Protein AF-A0A0L0UYM7-F1 (afdb_monomer_lite)

Secondary structure (DSSP, 8-state):
--------TT-------BTTB----TTTGGGGGG--S-HHHHHHHHHHHHHHHHHHHHHHHHHHHHHHHHHTTS--------PPPP-----S----------TT-----TTS----HHHHHHS-HHHH--SSTTTTTS-HHHHHHHHHHHHHHHHHHHHHHHHHHHHS------

Structure (mmCIF, N/CA/C/O backbone):
data_AF-A0A0L0UYM7-F1
#
_entry.id   AF-A0A0L0UYM7-F1
#
loop_
_atom_site.group_PDB
_atom_site.id
_atom_site.type_symbol
_atom_site.label_atom_id
_atom_site.label_alt_id
_atom_site.label_comp_id
_atom_site.label_asym_id
_atom_site.label_entity_id
_atom_site.label_seq_id
_atom_site.pdbx_PDB_ins_code
_atom_site.Cartn_x
_atom_site.Cartn_y
_atom_site.Cartn_z
_atom_site.occupancy
_atom_site.B_iso_or_equiv
_atom_site.auth_seq_id
_atom_site.auth_comp_id
_atom_site.auth_asym_id
_atom_site.auth_atom_id
_atom_site.pdbx_PDB_model_num
ATOM 1 N N . MET A 1 1 ? -27.942 -0.198 -32.989 1.00 41.38 1 MET A N 1
ATOM 2 C CA . MET A 1 1 ? -26.770 -0.995 -32.571 1.00 41.38 1 MET A CA 1
ATOM 3 C C . MET A 1 1 ? -26.853 -1.187 -31.067 1.00 41.38 1 MET A C 1
ATOM 5 O O . MET A 1 1 ? -26.576 -0.254 -30.330 1.00 41.38 1 MET A O 1
ATOM 9 N N . ALA A 1 2 ? -27.368 -2.336 -30.634 1.00 34.84 2 ALA A N 1
ATOM 10 C CA . ALA A 1 2 ? -27.564 -2.668 -29.228 1.00 34.84 2 ALA A CA 1
ATOM 11 C C . ALA A 1 2 ? -26.334 -3.431 -28.718 1.00 34.84 2 ALA A C 1
ATOM 13 O O . ALA A 1 2 ? -25.965 -4.454 -29.290 1.00 34.84 2 ALA A O 1
ATOM 14 N N . THR A 1 3 ? -25.689 -2.918 -27.671 1.00 41.03 3 THR A N 1
ATOM 15 C CA . THR A 1 3 ? -24.599 -3.591 -26.958 1.00 41.03 3 THR A CA 1
ATOM 16 C C . THR A 1 3 ? -25.187 -4.634 -26.013 1.00 41.03 3 THR A C 1
ATOM 18 O O . THR A 1 3 ? -25.867 -4.295 -25.045 1.00 41.03 3 THR A O 1
ATOM 21 N N . SER A 1 4 ? -24.953 -5.903 -26.328 1.00 46.78 4 SER A N 1
ATOM 22 C CA . SE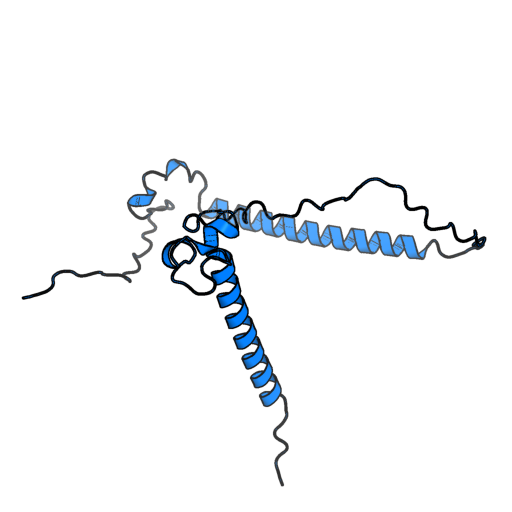R A 1 4 ? -25.351 -7.064 -25.542 1.00 46.78 4 SER A CA 1
ATOM 23 C C . SER A 1 4 ? -24.473 -7.273 -24.307 1.00 46.78 4 SER A C 1
ATOM 25 O O . SER A 1 4 ? -23.268 -7.042 -24.354 1.00 46.78 4 SER A O 1
ATOM 27 N N . CYS A 1 5 ? -25.125 -7.822 -23.279 1.00 34.22 5 CYS A N 1
ATOM 28 C CA . CYS A 1 5 ? -24.635 -8.510 -22.078 1.00 34.22 5 CYS A CA 1
ATOM 29 C C . CYS A 1 5 ? -23.774 -7.671 -21.107 1.00 34.22 5 CYS A C 1
ATOM 31 O O . CYS A 1 5 ? -22.665 -7.265 -21.414 1.00 34.22 5 CYS A O 1
ATOM 33 N N . GLY A 1 6 ? -24.218 -7.353 -19.888 1.00 44.12 6 GLY A N 1
ATOM 34 C CA . GLY A 1 6 ? -24.977 -8.198 -18.963 1.00 44.12 6 GLY A CA 1
ATOM 35 C C . GLY A 1 6 ? -24.001 -8.901 -18.021 1.00 44.12 6 GLY A C 1
ATOM 36 O O . GLY A 1 6 ? -23.816 -10.106 -18.117 1.00 44.12 6 GLY A O 1
ATOM 37 N N . SER A 1 7 ? -23.334 -8.134 -17.152 1.00 37.75 7 SER A N 1
ATOM 38 C CA . SER A 1 7 ? -22.562 -8.676 -16.030 1.00 37.75 7 SER A CA 1
ATOM 39 C C . SER A 1 7 ? -23.379 -8.503 -14.751 1.00 37.75 7 SER A C 1
ATOM 41 O O . SER A 1 7 ? -23.482 -7.380 -14.259 1.00 37.75 7 SER A O 1
ATOM 43 N N . PRO A 1 8 ? -23.957 -9.583 -14.200 1.00 44.00 8 PRO A N 1
ATOM 44 C CA . PRO A 1 8 ? -24.529 -9.585 -12.865 1.00 44.00 8 PRO A CA 1
ATOM 45 C C . PRO A 1 8 ? -23.387 -9.755 -11.854 1.00 44.00 8 PRO A C 1
ATOM 47 O O . PRO A 1 8 ? -23.216 -10.802 -11.233 1.00 44.00 8 PRO A O 1
ATOM 50 N N . CYS A 1 9 ? -22.542 -8.735 -11.715 1.00 41.09 9 CYS A N 1
ATOM 51 C CA . CYS A 1 9 ? -21.675 -8.620 -10.550 1.00 41.09 9 CYS A CA 1
ATOM 52 C C . CYS A 1 9 ? -22.547 -8.109 -9.394 1.00 41.09 9 CYS A C 1
ATOM 54 O O . CYS A 1 9 ? -23.104 -7.025 -9.494 1.00 41.09 9 CYS A O 1
ATOM 56 N N . TYR A 1 10 ? -22.663 -8.903 -8.326 1.00 43.25 10 TYR A N 1
ATOM 57 C CA . TYR A 1 10 ? -23.577 -8.750 -7.178 1.00 43.25 10 TYR A CA 1
ATOM 58 C C . TYR A 1 10 ? -24.949 -9.431 -7.293 1.00 43.25 10 TYR A C 1
ATOM 60 O O . TYR A 1 10 ? -25.973 -8.867 -6.929 1.00 43.25 10 TYR A O 1
ATOM 68 N N . ALA A 1 11 ? -24.967 -10.709 -7.667 1.00 37.75 11 ALA A N 1
ATOM 69 C CA . ALA A 1 11 ? -25.885 -11.635 -7.009 1.00 37.75 11 ALA A CA 1
ATOM 70 C C . ALA A 1 11 ? -25.055 -12.445 -6.008 1.00 37.75 11 ALA A C 1
ATOM 72 O O . ALA A 1 11 ? -24.266 -13.304 -6.403 1.00 37.75 11 ALA A O 1
ATOM 73 N N . ALA A 1 12 ? -25.163 -12.111 -4.720 1.00 44.75 12 ALA A N 1
ATOM 74 C CA . ALA A 1 12 ? -24.664 -12.964 -3.654 1.00 44.75 12 ALA A CA 1
ATOM 75 C C . ALA A 1 12 ? -25.370 -14.314 -3.805 1.00 44.75 12 ALA A C 1
ATOM 77 O O . ALA A 1 12 ? -26.567 -14.415 -3.553 1.00 44.75 12 ALA A O 1
ATOM 78 N N . SER A 1 13 ? -24.653 -15.317 -4.313 1.00 49.66 13 SER A N 1
ATOM 79 C CA . SER A 1 13 ? -25.170 -16.676 -4.378 1.00 49.66 13 SER A CA 1
ATOM 80 C C . SER A 1 13 ? -25.434 -17.100 -2.944 1.00 49.66 13 SER A C 1
ATOM 82 O O . SER A 1 13 ? -24.497 -17.207 -2.151 1.00 49.66 13 SER A O 1
ATOM 84 N N . GLU A 1 14 ? -26.713 -17.245 -2.609 1.00 48.38 14 GLU A N 1
ATOM 85 C CA . GLU A 1 14 ? -27.154 -17.822 -1.353 1.00 48.38 14 GLU A CA 1
ATOM 86 C C . GLU A 1 14 ? -26.317 -19.069 -1.077 1.00 48.38 14 GLU A C 1
ATOM 88 O O . GLU A 1 14 ? -26.166 -19.951 -1.925 1.00 48.38 14 GLU A O 1
ATOM 93 N N . LEU A 1 15 ? -25.691 -19.087 0.096 1.00 46.94 15 LEU A N 1
ATOM 94 C CA . LEU A 1 15 ? -24.945 -20.226 0.596 1.00 46.94 15 LEU A CA 1
ATOM 95 C C . LEU A 1 15 ? -25.949 -21.362 0.810 1.00 46.94 15 LEU A C 1
ATOM 97 O O . LEU A 1 15 ? -26.536 -21.482 1.883 1.00 46.94 15 LEU A O 1
ATOM 101 N N . VAL A 1 16 ? -26.173 -22.177 -0.221 1.00 45.03 16 VAL A N 1
ATOM 102 C CA . VAL A 1 16 ? -26.972 -23.398 -0.113 1.00 45.03 16 VAL A CA 1
ATOM 103 C C . VAL A 1 16 ? -26.151 -24.409 0.683 1.00 45.03 16 VAL A C 1
ATOM 105 O O . VAL A 1 16 ? -25.363 -25.190 0.152 1.00 45.03 16 VAL A O 1
ATOM 108 N N . VAL A 1 17 ? -26.306 -24.342 2.002 1.00 52.03 17 VAL A N 1
ATOM 109 C CA . VAL A 1 17 ? -25.892 -25.387 2.932 1.00 52.03 17 VAL A CA 1
ATOM 110 C C . VAL A 1 17 ? -26.979 -26.457 2.902 1.00 52.03 17 VAL A C 1
ATOM 112 O O . VAL A 1 17 ? -28.057 -26.259 3.454 1.00 52.03 17 VAL A O 1
ATOM 115 N N . GLN A 1 18 ? -26.699 -27.593 2.267 1.00 46.88 18 GLN A N 1
ATOM 116 C CA . GLN A 1 18 ? -27.482 -28.816 2.448 1.00 46.88 18 GLN A CA 1
ATOM 117 C C . GLN A 1 18 ? -26.591 -29.882 3.105 1.00 46.88 18 GLN A C 1
ATOM 119 O O . GLN A 1 18 ? -25.471 -30.143 2.664 1.00 46.88 18 GLN A O 1
ATOM 124 N N . ASP A 1 19 ? -27.074 -30.437 4.219 1.00 50.78 19 ASP A N 1
ATOM 125 C CA . ASP A 1 19 ? -26.545 -31.621 4.914 1.00 50.78 19 ASP A CA 1
ATOM 126 C C . ASP A 1 19 ? -25.065 -31.589 5.334 1.00 50.78 19 ASP A C 1
ATOM 128 O O . ASP A 1 19 ? -24.342 -32.584 5.256 1.00 50.78 19 ASP A O 1
ATOM 132 N N . GLY A 1 20 ? -24.586 -30.439 5.819 1.00 55.16 20 GLY A N 1
ATOM 133 C CA . GLY A 1 20 ? -23.263 -30.340 6.452 1.00 55.16 20 GLY A CA 1
ATOM 134 C C . GLY A 1 20 ? -22.076 -30.537 5.501 1.00 55.16 20 GLY A C 1
ATOM 135 O O . GLY A 1 20 ? -20.944 -30.693 5.964 1.00 55.16 20 GLY A O 1
ATOM 136 N N . ARG A 1 21 ? -22.310 -30.503 4.184 1.00 54.81 21 ARG A N 1
ATOM 137 C CA . ARG A 1 21 ? -21.271 -30.474 3.150 1.00 54.81 21 ARG A CA 1
ATOM 138 C C . ARG A 1 21 ? -21.233 -29.092 2.506 1.00 54.81 21 ARG A C 1
ATOM 140 O O . ARG A 1 21 ? -22.266 -28.512 2.192 1.00 54.81 21 ARG A O 1
ATOM 147 N N . TYR A 1 22 ? -20.028 -28.560 2.309 1.00 52.75 22 TYR A N 1
ATOM 148 C CA . TYR A 1 22 ? -19.833 -27.322 1.560 1.00 52.75 22 TYR A CA 1
ATOM 149 C C . TYR A 1 22 ? -20.175 -27.580 0.090 1.00 52.75 22 TYR A C 1
ATOM 151 O O . TYR A 1 22 ? -19.372 -28.156 -0.646 1.00 52.75 22 TYR A O 1
ATOM 159 N N . VAL A 1 23 ? -21.368 -27.171 -0.342 1.00 57.03 23 VAL A N 1
ATOM 160 C CA . VAL A 1 23 ? -21.723 -27.137 -1.764 1.00 57.03 23 VAL A CA 1
ATOM 161 C C . VAL A 1 23 ? -21.159 -25.835 -2.322 1.00 57.03 23 VAL A C 1
ATOM 163 O O . VAL A 1 23 ? -21.834 -24.821 -2.468 1.00 57.03 23 VAL A O 1
ATOM 166 N N . GLY A 1 24 ? -19.840 -25.831 -2.499 1.00 61.28 24 GLY A N 1
ATOM 167 C CA . GLY A 1 24 ? -19.121 -24.706 -3.071 1.00 61.28 24 GLY A CA 1
ATOM 168 C C . GLY A 1 24 ? -19.574 -24.394 -4.489 1.00 61.28 24 GLY A C 1
ATOM 169 O O . GLY A 1 24 ? -20.160 -25.224 -5.181 1.00 61.28 24 GLY A O 1
ATOM 170 N N . SER A 1 25 ? -19.234 -23.195 -4.951 1.00 61.66 25 SER A N 1
ATOM 171 C CA . SER A 1 25 ? -19.377 -22.834 -6.360 1.00 61.66 25 SER A CA 1
ATOM 172 C C . SER A 1 25 ? -18.645 -23.846 -7.252 1.00 61.66 25 SER A C 1
ATOM 174 O O . SER A 1 25 ? -17.635 -24.428 -6.859 1.00 61.66 25 SER A O 1
ATOM 176 N N . GLN A 1 26 ? -19.163 -24.061 -8.463 1.00 69.81 26 GLN A N 1
ATOM 177 C CA . GLN A 1 26 ? -18.796 -25.160 -9.369 1.00 69.81 26 GLN A CA 1
ATOM 178 C C . GLN A 1 26 ? -17.284 -25.311 -9.635 1.00 69.81 26 GLN A C 1
ATOM 180 O O . GLN A 1 26 ? -16.809 -26.407 -9.927 1.00 69.81 26 GLN A O 1
ATOM 185 N N . TRP A 1 27 ? -16.503 -24.239 -9.474 1.00 77.00 27 TRP A N 1
ATOM 186 C CA . TRP A 1 27 ? -15.043 -24.262 -9.607 1.00 77.00 27 TRP A CA 1
ATOM 187 C C . TRP A 1 27 ? -14.310 -24.933 -8.429 1.00 77.00 27 TRP A C 1
ATOM 189 O O . TRP A 1 27 ? -13.204 -25.442 -8.615 1.00 77.00 27 TRP A O 1
ATOM 199 N N . LEU A 1 28 ? -14.900 -24.968 -7.228 1.00 72.75 28 LEU A N 1
ATOM 200 C CA . LEU A 1 28 ? -14.281 -25.552 -6.032 1.00 72.75 28 LEU A CA 1
ATOM 201 C C . LEU A 1 28 ? -14.516 -27.069 -5.917 1.00 72.75 28 LEU A C 1
ATOM 203 O O . LEU A 1 28 ? -13.810 -27.744 -5.170 1.00 72.75 28 LEU A O 1
ATOM 207 N N . ALA A 1 29 ? -15.445 -27.628 -6.700 1.00 71.06 29 ALA A N 1
ATOM 208 C CA . ALA A 1 29 ? -15.788 -29.053 -6.684 1.00 71.06 29 ALA A CA 1
ATOM 209 C C . ALA A 1 29 ? -14.577 -29.971 -6.954 1.00 71.06 29 ALA A C 1
ATOM 211 O O . ALA A 1 29 ? -14.420 -31.005 -6.310 1.00 71.06 29 ALA A O 1
ATOM 212 N N . LYS A 1 30 ? -13.650 -29.559 -7.835 1.00 77.44 30 LYS A N 1
ATOM 213 C CA . LYS A 1 30 ? -12.413 -30.311 -8.138 1.00 77.44 30 LYS A CA 1
ATOM 214 C C . LYS A 1 30 ? -11.513 -30.512 -6.908 1.00 77.44 30 LYS A C 1
ATOM 216 O O . LYS A 1 30 ? -10.775 -31.492 -6.833 1.00 77.44 30 LYS A O 1
ATOM 221 N N . TYR A 1 31 ? -11.577 -29.596 -5.944 1.00 76.06 31 TYR A N 1
ATOM 222 C CA . TYR A 1 31 ? -10.697 -29.545 -4.775 1.00 76.06 31 TYR A CA 1
ATOM 223 C C . TYR A 1 31 ? -11.361 -30.059 -3.494 1.00 76.06 31 TYR A C 1
ATOM 225 O O . TYR A 1 31 ? -10.771 -29.969 -2.422 1.00 76.06 31 TYR A O 1
ATOM 233 N N . GLN A 1 32 ? -12.565 -30.628 -3.584 1.00 72.88 32 GLN A N 1
ATOM 234 C CA . GLN A 1 32 ? -13.336 -31.082 -2.424 1.00 72.88 32 GLN A CA 1
ATOM 235 C C . GLN A 1 32 ? -12.578 -32.091 -1.543 1.00 72.88 32 GLN A C 1
ATOM 237 O O . GLN A 1 32 ? -12.674 -32.034 -0.323 1.00 72.88 32 GLN A O 1
ATOM 242 N N . HIS A 1 33 ? -11.774 -32.967 -2.146 1.00 77.06 33 HIS A N 1
ATOM 243 C CA . HIS A 1 33 ? -10.953 -33.960 -1.443 1.00 77.06 33 HIS A CA 1
ATOM 244 C C . HIS A 1 33 ? -9.877 -33.347 -0.526 1.00 77.06 33 HIS A C 1
ATOM 246 O O . HIS A 1 33 ? -9.376 -34.032 0.361 1.00 77.06 33 HIS A O 1
ATOM 252 N N . LEU A 1 34 ? -9.524 -32.071 -0.720 1.00 79.81 34 LEU A N 1
ATOM 253 C CA . LEU A 1 34 ? -8.585 -31.353 0.146 1.00 79.81 34 LEU A CA 1
ATOM 254 C C . LEU A 1 34 ? -9.233 -30.922 1.470 1.00 79.81 34 LEU A C 1
ATOM 256 O O . LEU A 1 34 ? -8.529 -30.661 2.443 1.00 79.81 34 LEU A O 1
ATOM 260 N N . PHE A 1 35 ? -10.566 -30.862 1.527 1.00 77.00 35 PHE A N 1
ATOM 261 C CA . PHE A 1 35 ? -11.320 -30.444 2.706 1.00 77.00 35 PHE A CA 1
ATOM 262 C C . PHE A 1 35 ? -11.842 -31.673 3.451 1.00 77.00 35 PHE A C 1
ATOM 264 O O . PHE A 1 35 ? -13.010 -32.042 3.358 1.00 77.00 35 PHE A O 1
ATOM 271 N N . THR A 1 36 ? -10.946 -32.332 4.185 1.00 76.88 36 THR A N 1
ATOM 272 C CA . THR A 1 36 ? -11.251 -33.551 4.955 1.00 76.88 36 THR A CA 1
ATOM 273 C C . THR A 1 36 ? -11.899 -33.276 6.311 1.00 76.88 36 THR A C 1
ATOM 275 O O . THR A 1 36 ? -12.454 -34.190 6.914 1.00 76.88 36 THR A O 1
ATOM 278 N N . ARG A 1 37 ? -11.844 -32.026 6.788 1.00 79.56 37 ARG A N 1
ATOM 279 C CA . ARG A 1 37 ? -12.395 -31.606 8.083 1.00 79.56 37 ARG A CA 1
ATOM 280 C C . ARG A 1 37 ? -13.725 -30.899 7.906 1.00 79.56 37 ARG A C 1
ATOM 282 O O . ARG A 1 37 ? -13.883 -30.061 7.017 1.00 79.56 37 ARG A O 1
ATOM 289 N N . SER A 1 38 ? -14.674 -31.223 8.775 1.00 82.19 38 SER A N 1
ATOM 290 C CA . SER A 1 38 ? -15.965 -30.531 8.805 1.00 82.19 38 SER A CA 1
ATOM 291 C C . SER A 1 38 ? -15.806 -29.093 9.319 1.00 82.19 38 SER A C 1
ATOM 293 O O . SER A 1 38 ? -14.870 -28.794 10.062 1.00 82.19 38 SER A O 1
ATOM 295 N N . LEU A 1 39 ? -16.739 -28.196 8.973 1.00 73.06 39 LEU A N 1
ATOM 296 C CA . LEU A 1 39 ? -16.729 -26.813 9.482 1.00 73.06 39 LEU A CA 1
ATOM 297 C C . LEU A 1 39 ? -16.731 -26.767 11.018 1.00 73.06 39 LEU A C 1
ATOM 299 O O . LEU A 1 39 ? -15.952 -26.031 11.610 1.00 73.06 39 LEU A O 1
ATOM 303 N N . LYS A 1 40 ? -17.520 -27.639 11.654 1.00 80.56 40 LYS A N 1
ATOM 304 C CA . LYS A 1 40 ? -17.585 -27.768 13.118 1.00 80.56 40 LYS A CA 1
ATOM 305 C C . LYS A 1 40 ? -16.244 -28.178 13.732 1.00 80.56 40 LYS A C 1
ATOM 307 O O . LYS A 1 40 ? -15.884 -27.729 14.814 1.00 80.56 40 LYS A O 1
ATOM 312 N N . GLU A 1 41 ? -15.497 -29.041 13.048 1.00 82.62 41 GLU A N 1
ATOM 313 C CA . GLU A 1 41 ? -14.172 -29.473 13.495 1.00 82.62 41 GLU A CA 1
ATOM 314 C C . GLU A 1 41 ? -13.142 -28.344 13.366 1.00 82.62 41 GLU A C 1
ATOM 316 O O . GLU A 1 41 ? -12.314 -28.161 14.254 1.00 82.62 41 GLU A O 1
ATOM 321 N N . LEU A 1 42 ? -13.218 -27.544 12.298 1.00 77.81 42 LEU A N 1
ATOM 322 C CA . LEU A 1 42 ? -12.361 -26.370 12.116 1.00 77.81 42 LEU A CA 1
ATOM 323 C C . LEU A 1 42 ? -12.634 -25.280 13.158 1.00 77.81 42 LEU A C 1
ATOM 325 O O . LEU A 1 42 ? -11.683 -24.692 13.668 1.00 77.81 42 LEU A O 1
ATOM 329 N N . GLU A 1 43 ? -13.901 -25.043 13.501 1.00 86.56 43 GLU A N 1
ATOM 330 C CA . GLU A 1 43 ? -14.291 -24.120 14.575 1.00 86.56 43 GLU A CA 1
ATOM 331 C C . GLU A 1 43 ? -13.724 -24.577 15.922 1.00 86.56 43 GLU A C 1
ATOM 333 O O . GLU A 1 43 ? -13.012 -23.813 16.574 1.00 86.56 43 GLU A O 1
ATOM 338 N N . ARG A 1 44 ? -13.902 -25.856 16.276 1.00 91.12 44 ARG A N 1
ATOM 339 C CA . ARG A 1 44 ? -13.334 -26.432 17.503 1.00 91.12 44 ARG A CA 1
ATOM 340 C C . ARG A 1 44 ? -11.807 -26.306 17.561 1.00 91.12 44 ARG A C 1
ATOM 342 O O . ARG A 1 44 ? -11.252 -25.929 18.587 1.00 91.12 44 ARG A O 1
ATOM 349 N N . LEU A 1 45 ? -11.109 -26.591 16.463 1.00 86.06 45 LEU A N 1
ATOM 350 C CA . LEU A 1 45 ? -9.649 -26.452 16.401 1.00 86.06 45 LEU A CA 1
ATOM 351 C C . LEU A 1 45 ? -9.198 -24.992 16.488 1.00 86.06 45 LEU A C 1
ATOM 353 O O . LEU A 1 45 ? -8.132 -24.707 17.036 1.00 86.06 45 LEU A O 1
ATOM 357 N N . SER A 1 46 ? -9.990 -24.067 15.943 1.00 88.25 46 SER A N 1
ATOM 358 C CA . SER A 1 46 ? -9.748 -22.632 16.078 1.00 88.25 46 SER A CA 1
ATOM 359 C C . SER A 1 46 ? -9.863 -22.202 17.541 1.00 88.25 46 SER A C 1
ATOM 361 O O . SER A 1 46 ? -8.972 -21.515 18.045 1.00 88.25 46 SER A O 1
ATOM 363 N N . GLU A 1 47 ? -10.904 -22.661 18.237 1.00 93.94 47 GLU A N 1
ATOM 364 C CA . GLU A 1 47 ? -11.111 -22.413 19.666 1.00 93.94 47 GLU A CA 1
ATOM 365 C C . GLU A 1 47 ? -9.979 -23.001 20.518 1.00 93.94 47 GLU A C 1
ATOM 367 O O . GLU A 1 47 ? -9.401 -22.290 21.341 1.00 93.94 47 GLU A O 1
ATOM 372 N N . GLU A 1 48 ? -9.594 -24.260 20.291 1.00 94.06 48 GLU A N 1
ATOM 373 C CA . GLU A 1 48 ? -8.492 -24.921 21.008 1.00 94.06 48 GLU A CA 1
ATOM 374 C C . GLU A 1 48 ? -7.154 -24.189 20.791 1.00 94.06 48 GLU A C 1
ATOM 376 O O . GLU A 1 48 ? -6.378 -23.987 21.729 1.00 94.06 48 GLU A O 1
ATOM 381 N N . ASN A 1 49 ? -6.889 -23.717 19.570 1.00 91.50 49 ASN A N 1
ATOM 382 C CA . ASN A 1 49 ? -5.677 -22.962 19.248 1.00 91.50 49 ASN A CA 1
ATOM 383 C C . ASN A 1 49 ? -5.678 -21.576 19.916 1.00 91.50 49 ASN A C 1
ATOM 385 O O . ASN A 1 49 ? -4.649 -21.110 20.414 1.00 91.50 49 ASN A O 1
ATOM 389 N N . GLU A 1 50 ? -6.835 -20.914 19.979 1.00 94.06 50 GLU A N 1
ATOM 390 C CA . GLU A 1 50 ? -6.977 -19.660 20.715 1.00 94.06 50 GLU A CA 1
ATOM 391 C C . GLU A 1 50 ? -6.783 -19.863 22.225 1.00 94.06 50 GLU A C 1
ATOM 393 O O . GLU A 1 50 ? -6.049 -19.100 22.862 1.00 94.06 50 GLU A O 1
ATOM 398 N N . GLN A 1 51 ? -7.360 -20.922 22.794 1.00 93.69 51 GLN A N 1
ATOM 399 C CA . GLN A 1 51 ? -7.171 -21.296 24.196 1.00 93.69 51 GLN A CA 1
ATOM 400 C C . GLN A 1 51 ? -5.697 -21.595 24.505 1.00 93.69 51 GLN A C 1
ATOM 402 O O . GLN A 1 51 ? -5.156 -21.074 25.485 1.00 93.69 51 GLN A O 1
ATOM 407 N N . ALA A 1 52 ? -5.008 -22.342 23.639 1.00 94.06 52 ALA A N 1
ATOM 408 C CA . ALA A 1 52 ? -3.582 -22.632 23.777 1.00 94.06 52 ALA A CA 1
ATOM 409 C C . ALA A 1 52 ? -2.723 -21.356 23.737 1.00 94.06 52 ALA A C 1
ATOM 411 O O . ALA A 1 52 ? -1.835 -21.178 24.576 1.00 94.06 52 ALA A O 1
ATOM 412 N N . LYS A 1 53 ? -3.017 -20.426 22.816 1.00 96.00 53 LYS A N 1
ATOM 413 C CA . LYS A 1 53 ? -2.336 -19.120 22.742 1.00 96.00 53 LYS A CA 1
ATOM 414 C C . LYS A 1 53 ? -2.560 -18.291 24.007 1.00 96.00 53 LYS A C 1
ATOM 416 O O . LYS A 1 53 ? -1.608 -17.703 24.527 1.00 96.00 53 LYS A O 1
ATOM 421 N N . ARG A 1 54 ? -3.792 -18.263 24.529 1.00 95.06 54 ARG A N 1
ATOM 422 C CA . ARG A 1 54 ? -4.134 -17.554 25.774 1.00 95.06 54 ARG A CA 1
ATOM 423 C C . ARG A 1 54 ? -3.377 -18.133 26.977 1.00 95.06 54 ARG A C 1
ATOM 425 O O . ARG A 1 54 ? -2.763 -17.369 27.723 1.00 95.06 54 ARG A O 1
ATOM 432 N N . LEU A 1 55 ? -3.346 -19.460 27.124 1.00 95.69 55 LEU A N 1
ATOM 433 C CA . LEU A 1 55 ? -2.605 -20.147 28.192 1.00 95.69 55 LEU A CA 1
ATOM 434 C C . LEU A 1 55 ? -1.089 -19.930 28.086 1.00 95.69 55 LEU A C 1
ATOM 436 O O . LEU A 1 55 ? -0.428 -19.676 29.094 1.00 95.69 55 LEU A O 1
ATOM 440 N N . MET A 1 56 ? -0.529 -19.973 26.874 1.00 94.62 56 MET A N 1
ATOM 441 C CA . MET A 1 56 ? 0.893 -19.701 26.644 1.00 94.62 56 MET A CA 1
ATOM 442 C C . MET A 1 56 ? 1.264 -18.278 27.076 1.00 94.62 56 MET A C 1
ATOM 444 O O . MET A 1 56 ? 2.253 -18.088 27.786 1.00 94.62 56 MET A O 1
ATOM 448 N N . LEU A 1 57 ? 0.460 -17.282 26.694 1.00 95.50 57 LEU A N 1
ATOM 449 C CA . LEU A 1 57 ? 0.697 -15.888 27.068 1.00 95.50 57 LEU A CA 1
ATOM 450 C C . LEU A 1 57 ? 0.606 -15.687 28.589 1.00 95.50 57 LEU A C 1
ATOM 452 O O . LEU A 1 57 ? 1.418 -14.968 29.176 1.00 95.50 57 LEU A O 1
ATOM 456 N N . GLN A 1 58 ? -0.350 -16.349 29.242 1.00 94.69 58 GLN A N 1
ATOM 457 C CA . GLN A 1 58 ? -0.471 -16.341 30.699 1.00 94.69 58 GLN A CA 1
ATOM 458 C C . GLN A 1 58 ? 0.767 -16.952 31.370 1.00 94.69 58 GLN A C 1
ATOM 460 O O . GLN A 1 58 ? 1.325 -16.350 32.291 1.00 94.69 58 GLN A O 1
ATOM 465 N N . ARG A 1 59 ? 1.246 -18.096 30.868 1.00 94.81 59 ARG A N 1
ATOM 466 C CA . ARG A 1 59 ? 2.466 -18.755 31.355 1.00 94.81 59 ARG A CA 1
ATOM 467 C C . ARG A 1 59 ? 3.699 -17.871 31.178 1.00 94.81 59 ARG A C 1
ATOM 469 O O . ARG A 1 59 ? 4.510 -17.769 32.0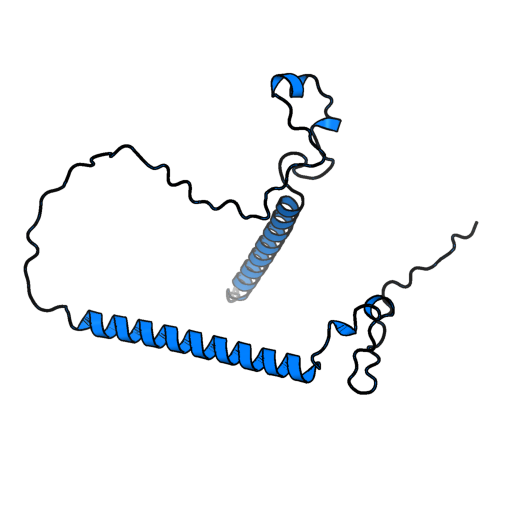95 1.00 94.81 59 ARG A O 1
ATOM 476 N N . GLN A 1 60 ? 3.828 -17.190 30.038 1.00 92.31 60 GLN A N 1
ATOM 477 C CA . GLN A 1 60 ? 4.928 -16.255 29.793 1.00 92.31 60 GLN A CA 1
ATOM 478 C C . GLN A 1 60 ? 4.923 -15.108 30.814 1.00 92.31 60 GLN A C 1
ATOM 480 O O . GLN A 1 60 ? 5.968 -14.785 31.374 1.00 92.31 60 GLN A O 1
ATOM 485 N N . ARG A 1 61 ? 3.751 -14.534 31.120 1.00 90.31 61 ARG A N 1
ATOM 486 C CA . ARG A 1 61 ? 3.620 -13.492 32.156 1.00 90.31 61 ARG A CA 1
ATOM 487 C C . ARG A 1 61 ? 4.030 -13.993 33.543 1.00 90.31 61 ARG A C 1
ATOM 489 O O . ARG A 1 61 ? 4.727 -13.274 34.253 1.00 90.31 61 ARG A O 1
ATOM 496 N N . GLN A 1 62 ? 3.636 -15.213 33.913 1.00 88.62 62 GLN A N 1
ATOM 497 C CA . GLN A 1 62 ? 4.007 -15.820 35.197 1.00 88.62 62 GLN A CA 1
ATOM 498 C C . GLN A 1 62 ? 5.520 -16.056 35.312 1.00 88.62 62 GLN A C 1
ATOM 500 O O . GLN A 1 62 ? 6.103 -15.732 36.344 1.00 88.62 62 GLN A O 1
ATOM 505 N N . LEU A 1 63 ? 6.169 -16.551 34.251 1.00 88.38 63 LEU A N 1
ATOM 506 C CA . LEU A 1 63 ? 7.627 -16.736 34.224 1.00 88.38 63 LEU A CA 1
ATOM 507 C C . LEU A 1 63 ? 8.376 -15.407 34.370 1.00 88.38 63 LEU A C 1
ATOM 509 O O . LEU A 1 63 ? 9.339 -15.324 35.128 1.00 88.38 63 LEU A O 1
ATOM 513 N N . MET A 1 64 ? 7.914 -14.357 33.685 1.00 84.56 64 MET A N 1
ATOM 514 C CA . MET A 1 64 ? 8.513 -13.024 33.801 1.00 84.56 64 MET A CA 1
ATOM 515 C C . MET A 1 64 ? 8.365 -12.473 35.226 1.00 84.56 64 MET A C 1
ATOM 517 O O . MET A 1 64 ? 9.344 -11.992 35.786 1.00 84.56 64 MET A O 1
ATOM 521 N N . ALA A 1 65 ? 7.190 -12.625 35.849 1.00 83.62 65 ALA A N 1
ATOM 522 C CA . ALA A 1 65 ? 6.965 -12.215 37.237 1.00 83.62 65 ALA A CA 1
ATOM 523 C C . ALA A 1 65 ? 7.836 -12.996 38.243 1.00 83.62 65 ALA A C 1
ATOM 525 O O . ALA A 1 65 ? 8.393 -12.398 39.163 1.00 83.62 65 ALA A O 1
ATOM 526 N N . ALA A 1 66 ? 8.005 -14.309 38.050 1.00 80.88 66 ALA A N 1
ATOM 527 C CA . ALA A 1 66 ? 8.873 -15.139 38.889 1.00 80.88 66 ALA A CA 1
ATOM 528 C C . ALA A 1 66 ? 10.357 -14.750 38.753 1.00 80.88 66 ALA A C 1
ATOM 530 O O . ALA A 1 66 ? 11.064 -14.636 39.753 1.00 80.88 66 ALA A O 1
ATOM 531 N N . ASN A 1 67 ? 10.826 -14.476 37.531 1.00 76.81 67 ASN A N 1
ATOM 532 C CA . ASN A 1 67 ? 12.190 -13.998 37.293 1.00 76.81 67 ASN A CA 1
ATOM 533 C C . ASN A 1 67 ? 12.443 -12.630 37.948 1.00 76.81 67 ASN A C 1
ATOM 535 O O . ASN A 1 67 ? 13.498 -12.432 38.551 1.00 76.81 67 ASN A O 1
ATOM 539 N N . THR A 1 68 ? 11.475 -11.708 37.895 1.00 75.19 68 THR A N 1
ATOM 540 C CA . THR A 1 68 ? 11.563 -10.416 38.597 1.00 75.19 68 THR A CA 1
ATOM 541 C C . THR A 1 68 ? 11.603 -10.594 40.119 1.00 75.19 68 THR A C 1
ATOM 543 O O . THR A 1 68 ? 12.414 -9.948 40.777 1.00 75.19 68 THR A O 1
ATOM 546 N N . ALA A 1 69 ? 10.801 -11.507 40.682 1.00 65.62 69 ALA A N 1
ATOM 547 C CA . ALA A 1 69 ? 10.782 -11.783 42.123 1.00 65.62 69 ALA A CA 1
ATOM 548 C C . ALA A 1 69 ? 12.107 -12.378 42.643 1.00 65.62 69 ALA A C 1
ATOM 550 O O . ALA A 1 69 ? 12.570 -12.016 43.728 1.00 65.62 69 ALA A O 1
ATOM 551 N N . ASN A 1 70 ? 12.756 -13.236 41.850 1.00 63.31 70 ASN A N 1
ATOM 552 C CA . ASN A 1 70 ? 14.075 -13.787 42.177 1.00 63.31 70 ASN A CA 1
ATOM 553 C C . ASN A 1 70 ? 15.194 -12.732 42.073 1.00 63.31 70 ASN A C 1
ATOM 555 O O . ASN A 1 70 ? 16.135 -12.755 42.863 1.00 63.31 70 ASN A O 1
ATOM 559 N N . GLN A 1 71 ? 15.077 -11.759 41.162 1.00 59.59 71 GLN A N 1
ATOM 560 C CA . G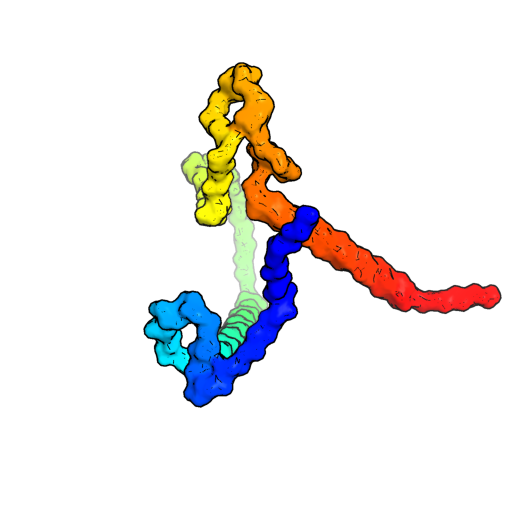LN A 1 71 ? 16.041 -10.658 41.029 1.00 59.59 71 GLN A CA 1
ATOM 561 C C . GLN A 1 71 ? 16.007 -9.688 42.225 1.00 59.59 71 GLN A C 1
ATOM 563 O O . GLN A 1 71 ? 17.039 -9.132 42.601 1.00 59.59 71 GLN A O 1
ATOM 568 N N . SER A 1 72 ? 14.850 -9.521 42.875 1.00 54.81 72 SER A N 1
ATOM 569 C CA . SER A 1 72 ? 14.723 -8.708 44.096 1.00 54.81 72 SER A CA 1
ATOM 570 C C . SER A 1 72 ? 15.343 -9.335 45.355 1.00 54.81 72 SER A C 1
ATOM 572 O O . SER A 1 72 ? 15.499 -8.628 46.346 1.00 54.81 72 SER A O 1
ATOM 574 N N . GLN A 1 73 ? 15.739 -10.616 45.335 1.00 54.78 73 GLN A N 1
ATOM 575 C CA . GLN A 1 73 ? 16.409 -11.270 46.473 1.00 54.78 73 GLN A CA 1
ATOM 576 C C . GLN A 1 73 ? 17.949 -11.215 46.399 1.00 54.78 73 GLN A C 1
ATOM 578 O O . GLN A 1 73 ? 18.607 -11.445 47.408 1.00 54.78 73 GLN A O 1
ATOM 583 N N . THR A 1 74 ? 18.553 -10.855 45.256 1.00 50.22 74 THR A N 1
ATOM 584 C CA . THR A 1 74 ? 20.025 -10.825 45.085 1.00 50.22 74 THR A CA 1
ATOM 585 C C . THR A 1 74 ? 20.673 -9.455 45.330 1.00 50.22 74 THR A C 1
ATOM 587 O O . THR A 1 74 ? 21.796 -9.221 44.890 1.00 50.22 74 THR A O 1
ATOM 590 N N . VAL A 1 75 ? 20.004 -8.525 46.018 1.00 47.53 75 VAL A N 1
ATOM 591 C CA . VAL A 1 75 ? 20.560 -7.196 46.346 1.00 47.53 75 VAL A CA 1
ATOM 592 C C . VAL A 1 75 ? 20.744 -7.004 47.853 1.00 47.53 75 VAL A C 1
ATOM 594 O O . VAL A 1 75 ? 20.074 -6.196 48.485 1.00 47.53 75 VAL A O 1
ATOM 597 N N . ALA A 1 76 ? 21.710 -7.731 48.417 1.00 41.59 76 ALA A N 1
ATOM 598 C CA . ALA A 1 76 ? 22.379 -7.372 49.667 1.00 41.59 76 ALA A CA 1
ATOM 599 C C . ALA A 1 76 ? 23.837 -7.880 49.655 1.00 41.59 76 ALA A C 1
ATOM 601 O O . ALA A 1 76 ? 24.076 -9.080 49.743 1.00 41.59 76 ALA A O 1
ATOM 602 N N . GLY A 1 77 ? 24.810 -6.962 49.574 1.00 37.06 77 GLY A N 1
ATOM 603 C CA . GLY A 1 77 ? 26.230 -7.220 49.885 1.00 37.06 77 GLY A CA 1
ATOM 604 C C . GLY A 1 77 ? 27.231 -7.061 48.725 1.00 37.06 77 GLY A C 1
ATOM 605 O O . GLY A 1 77 ? 26.849 -7.238 47.578 1.00 37.06 77 GLY A O 1
ATOM 606 N N . PRO A 1 78 ? 28.492 -6.651 48.992 1.00 56.16 78 PRO A N 1
ATOM 607 C CA . PRO A 1 78 ? 29.101 -5.505 48.311 1.00 56.16 78 PRO A CA 1
ATOM 608 C C . PRO A 1 78 ? 30.252 -5.848 47.345 1.00 56.16 78 PRO A C 1
ATOM 610 O O . PRO A 1 78 ? 30.696 -6.984 47.241 1.00 56.16 78 PRO A O 1
ATOM 613 N N . ASN A 1 79 ? 30.801 -4.778 46.751 1.00 44.19 79 ASN A N 1
ATOM 614 C CA . ASN A 1 79 ? 32.138 -4.652 46.151 1.00 44.19 79 ASN A CA 1
ATOM 615 C C . ASN A 1 79 ? 32.206 -4.745 44.612 1.00 44.19 79 ASN A C 1
ATOM 617 O O . ASN A 1 79 ? 32.525 -5.773 44.021 1.00 44.19 79 ASN A O 1
ATOM 621 N N . ARG A 1 80 ? 31.966 -3.607 43.945 1.00 38.69 80 ARG A N 1
ATOM 622 C CA . ARG A 1 80 ? 32.437 -3.384 42.572 1.00 38.69 80 ARG A CA 1
ATOM 623 C C . ARG A 1 80 ? 33.851 -2.817 42.632 1.00 38.69 80 ARG A C 1
ATOM 625 O O . ARG A 1 80 ? 34.037 -1.609 42.771 1.00 38.69 80 ARG A O 1
ATOM 632 N N . THR A 1 81 ? 34.840 -3.686 42.473 1.00 40.03 81 THR A N 1
ATOM 633 C CA . THR A 1 81 ? 36.160 -3.273 42.005 1.00 40.03 81 THR A CA 1
ATOM 634 C C . THR A 1 81 ? 36.012 -2.631 40.627 1.00 40.03 81 THR A C 1
ATOM 636 O O . THR A 1 81 ? 35.459 -3.191 39.680 1.00 40.03 81 THR A O 1
ATOM 639 N N . ARG A 1 82 ? 36.475 -1.386 40.544 1.00 44.44 82 ARG A N 1
ATOM 640 C CA . ARG A 1 82 ? 36.552 -0.581 39.330 1.00 44.44 82 ARG A CA 1
ATOM 641 C C . ARG A 1 82 ? 37.699 -1.127 38.478 1.00 44.44 82 ARG A C 1
ATOM 643 O O . ARG A 1 82 ? 38.846 -0.755 38.693 1.00 44.44 82 ARG A O 1
ATOM 650 N N . VAL A 1 83 ? 37.408 -2.027 37.540 1.00 38.53 83 VAL A N 1
ATOM 651 C CA . VAL A 1 83 ? 38.392 -2.429 36.526 1.00 38.53 83 VAL A CA 1
ATOM 652 C C . VAL A 1 83 ? 38.392 -1.397 35.405 1.00 38.53 83 VAL A C 1
ATOM 654 O O . VAL A 1 83 ? 37.348 -0.994 34.891 1.00 38.53 83 VAL A O 1
ATOM 657 N N . HIS A 1 84 ? 39.603 -0.935 35.115 1.00 34.50 84 HIS A N 1
ATOM 658 C CA . HIS A 1 84 ? 39.971 0.069 34.136 1.00 34.50 84 HIS A CA 1
ATOM 659 C C . HIS A 1 84 ? 39.358 -0.163 32.754 1.00 34.50 84 HIS A C 1
ATOM 661 O O . HIS A 1 84 ? 39.223 -1.292 32.282 1.00 34.50 84 HIS A O 1
ATOM 667 N N . GLY A 1 85 ? 39.041 0.960 32.103 1.00 39.91 85 GLY A N 1
ATOM 668 C CA . GLY A 1 85 ? 38.635 1.013 30.710 1.00 39.91 85 GLY A CA 1
ATOM 669 C C . GLY A 1 85 ? 39.607 0.232 29.837 1.00 39.91 85 GLY A C 1
ATOM 670 O O . GLY A 1 85 ? 40.797 0.530 29.785 1.00 39.91 85 GLY A O 1
ATOM 671 N N . SER A 1 86 ? 39.070 -0.778 29.164 1.00 39.41 86 SER A N 1
ATOM 672 C CA . SER A 1 86 ? 39.752 -1.430 28.061 1.00 39.41 86 SER A CA 1
ATOM 673 C C . SER A 1 86 ? 39.457 -0.622 26.810 1.00 39.41 86 SER A C 1
ATOM 675 O O . SER A 1 86 ? 38.302 -0.406 26.438 1.00 39.41 86 SER A O 1
ATOM 677 N N . SER A 1 87 ? 40.539 -0.128 26.225 1.00 32.28 87 SER A N 1
ATOM 678 C CA . SER A 1 87 ? 40.624 0.461 24.902 1.00 32.28 87 SER A CA 1
ATOM 679 C C . SER A 1 87 ? 39.770 -0.301 23.894 1.00 32.28 87 SER A C 1
ATOM 681 O O . SER A 1 87 ? 39.761 -1.531 23.865 1.00 32.28 87 SER A O 1
ATOM 683 N N . ILE A 1 88 ? 39.094 0.459 23.039 1.00 39.09 88 ILE A N 1
ATOM 684 C CA . ILE A 1 88 ? 38.450 -0.022 21.822 1.00 39.09 88 ILE A CA 1
ATOM 685 C C . ILE A 1 88 ? 39.544 -0.662 20.953 1.00 39.09 88 ILE A C 1
ATOM 687 O O . ILE A 1 88 ? 40.218 0.011 20.181 1.00 39.09 88 ILE A O 1
ATOM 691 N N . SER A 1 89 ? 39.764 -1.965 21.115 1.00 34.25 89 SER A N 1
ATOM 692 C CA . SER A 1 89 ? 40.479 -2.782 20.142 1.00 34.25 89 SER A CA 1
ATOM 693 C C . SER A 1 89 ? 39.481 -3.140 19.054 1.00 34.25 89 SER A C 1
ATOM 695 O O . SER A 1 89 ? 38.669 -4.050 19.216 1.00 34.25 89 SER A O 1
ATOM 697 N N . VAL A 1 90 ? 39.532 -2.395 17.952 1.00 38.94 90 VAL A N 1
ATOM 698 C CA . VAL A 1 90 ? 38.879 -2.779 16.702 1.00 38.94 90 VAL A CA 1
ATOM 699 C C . VAL A 1 90 ? 39.586 -4.043 16.221 1.00 38.94 90 VAL A C 1
ATOM 701 O O . VAL A 1 90 ? 40.686 -3.982 15.681 1.00 38.94 90 VAL A O 1
ATOM 704 N N . LYS A 1 91 ? 38.995 -5.206 16.502 1.00 35.03 91 LYS A N 1
ATOM 705 C CA . LYS A 1 91 ? 39.384 -6.447 15.842 1.00 35.03 91 LYS A CA 1
ATOM 706 C C . LYS A 1 91 ? 38.717 -6.442 14.475 1.00 35.03 91 LYS A C 1
ATOM 708 O O . LYS A 1 91 ? 37.494 -6.396 14.375 1.00 35.03 91 LYS A O 1
ATOM 713 N N . GLU A 1 92 ? 39.553 -6.418 13.448 1.00 42.84 92 GLU A N 1
ATOM 714 C CA . GLU A 1 92 ? 39.182 -6.697 12.069 1.00 42.84 92 GLU A CA 1
ATOM 715 C C . GLU A 1 92 ? 38.374 -7.998 12.007 1.00 42.84 92 GLU A C 1
ATOM 717 O O . GLU A 1 92 ? 38.760 -9.009 12.594 1.00 42.84 92 GLU A O 1
ATOM 722 N N . GLY A 1 93 ? 37.253 -7.966 11.289 1.00 34.09 93 GLY A N 1
ATOM 723 C CA . GLY A 1 93 ? 36.484 -9.163 10.966 1.00 34.09 93 GLY A CA 1
ATOM 724 C C . GLY A 1 93 ? 35.035 -9.099 11.424 1.00 34.09 93 GLY A C 1
ATOM 725 O O . GLY A 1 93 ? 34.722 -9.278 12.596 1.00 34.09 93 GLY A O 1
ATOM 726 N N . GLY A 1 94 ? 34.147 -8.924 10.447 1.00 27.59 94 GLY A N 1
ATOM 727 C CA . GLY A 1 94 ? 32.725 -9.205 10.596 1.00 27.59 94 GLY A CA 1
ATOM 728 C C . GLY A 1 94 ? 31.844 -7.988 10.376 1.00 27.59 94 GLY A C 1
ATOM 729 O O . GLY A 1 94 ? 31.244 -7.471 11.313 1.00 27.59 94 GLY A O 1
ATOM 730 N N . TYR A 1 95 ? 31.668 -7.586 9.115 1.00 33.25 95 TYR A N 1
ATOM 731 C CA . TYR A 1 95 ? 30.370 -7.040 8.733 1.00 33.25 95 TYR A CA 1
ATOM 732 C C . TYR A 1 95 ? 29.357 -8.174 8.900 1.00 33.25 95 TYR A C 1
ATOM 734 O O . TYR A 1 95 ? 29.151 -8.976 7.993 1.00 33.25 95 TYR A O 1
ATOM 742 N N . LEU A 1 96 ? 28.756 -8.267 10.087 1.00 35.91 96 LEU A N 1
ATOM 743 C CA . LEU A 1 96 ? 27.520 -9.006 10.272 1.00 35.91 96 LEU A CA 1
ATOM 744 C C . LEU A 1 96 ? 26.439 -8.207 9.534 1.00 35.91 96 LEU A C 1
ATOM 746 O O . LEU A 1 96 ? 25.751 -7.365 10.108 1.00 35.91 96 LEU A O 1
ATOM 750 N N . PHE A 1 97 ? 26.358 -8.412 8.220 1.00 33.88 97 PHE A N 1
ATOM 751 C CA . PHE A 1 97 ? 25.175 -8.075 7.451 1.00 33.88 97 PHE A CA 1
ATOM 752 C C . PHE A 1 97 ? 24.060 -8.923 8.052 1.00 33.88 97 PHE A C 1
ATOM 754 O O . PHE A 1 97 ? 24.021 -10.133 7.850 1.00 33.88 97 PHE A O 1
ATOM 761 N N . GLN A 1 98 ? 23.221 -8.310 8.889 1.00 36.75 98 GLN A N 1
ATOM 762 C CA . GLN A 1 98 ? 21.977 -8.929 9.314 1.00 36.75 98 GLN A CA 1
ATOM 763 C C . GLN A 1 98 ? 21.202 -9.252 8.041 1.00 36.75 98 GLN A C 1
ATOM 765 O O . GLN A 1 98 ? 20.685 -8.364 7.36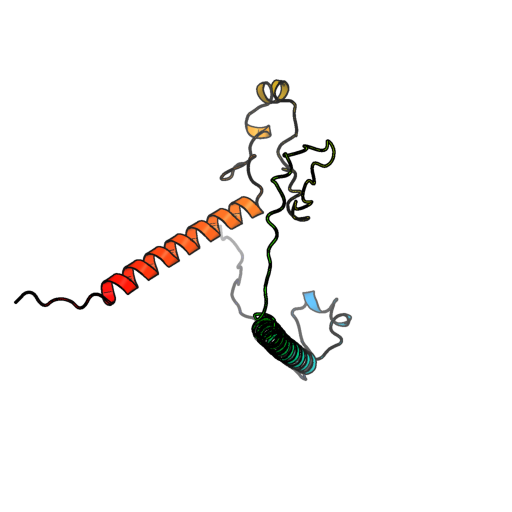3 1.00 36.75 98 GLN A O 1
ATOM 770 N N . GLU A 1 99 ? 21.194 -10.537 7.707 1.00 47.19 99 GLU A N 1
ATOM 771 C CA . GLU A 1 99 ? 20.335 -11.140 6.710 1.00 47.19 99 GLU A CA 1
ATOM 772 C C . GLU A 1 99 ? 18.889 -10.810 7.089 1.00 47.19 99 GLU A C 1
ATOM 774 O O . GLU A 1 99 ? 18.283 -11.405 7.976 1.00 47.19 99 GLU A O 1
ATOM 779 N N . GLY A 1 100 ? 18.381 -9.755 6.468 1.00 43.81 100 GLY A N 1
ATOM 780 C CA . GLY A 1 100 ? 17.055 -9.203 6.702 1.00 43.81 100 GLY A CA 1
ATOM 781 C C . GLY A 1 100 ? 16.523 -8.532 5.445 1.00 43.81 100 GLY A C 1
ATOM 782 O O . GLY A 1 100 ? 15.839 -7.518 5.522 1.00 43.81 100 GLY A O 1
ATOM 783 N N . LEU A 1 101 ? 16.876 -9.066 4.274 1.00 43.91 101 LEU A N 1
ATOM 784 C CA . LEU A 1 101 ? 16.058 -8.865 3.089 1.00 43.91 101 LEU A CA 1
ATOM 785 C C . LEU A 1 101 ? 14.880 -9.824 3.229 1.00 43.91 101 LEU A C 1
ATOM 787 O O . LEU A 1 101 ? 15.067 -11.039 3.186 1.00 43.91 101 LEU A O 1
ATOM 791 N N . ASP A 1 102 ? 13.684 -9.275 3.437 1.00 44.88 102 ASP A N 1
ATOM 792 C CA . ASP A 1 102 ? 12.446 -10.045 3.389 1.00 44.88 102 ASP A CA 1
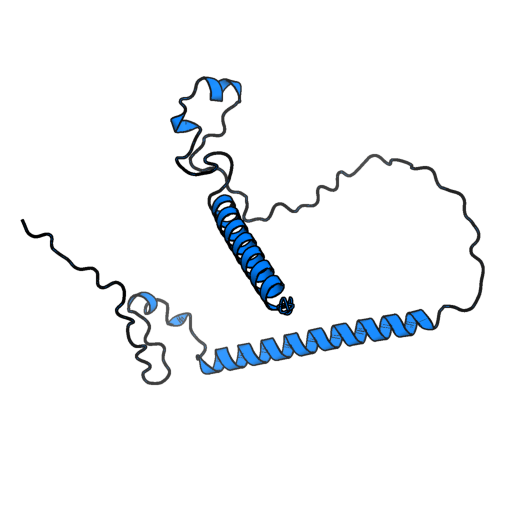ATOM 793 C C . ASP A 1 102 ? 12.460 -10.931 2.124 1.00 44.88 102 ASP A C 1
ATOM 795 O O . ASP A 1 102 ? 12.606 -10.397 1.017 1.00 44.88 102 ASP A O 1
ATOM 799 N N . PRO A 1 103 ? 12.279 -12.263 2.233 1.00 53.00 103 PRO A N 1
ATOM 800 C CA . PRO A 1 103 ? 12.346 -13.185 1.090 1.00 53.00 103 PRO A CA 1
ATOM 801 C C . PRO A 1 103 ? 11.358 -12.870 -0.050 1.00 53.00 103 PRO A C 1
ATOM 803 O O . PRO A 1 103 ? 11.472 -13.416 -1.145 1.00 53.00 103 PRO A O 1
ATOM 806 N N . TYR A 1 104 ? 10.386 -11.984 0.200 1.00 52.72 104 TYR A N 1
ATOM 807 C CA . TYR A 1 104 ? 9.358 -11.542 -0.743 1.00 52.72 104 TYR A CA 1
ATOM 808 C C . TYR A 1 104 ? 9.652 -10.212 -1.452 1.00 52.72 104 TYR A C 1
ATOM 810 O O . TYR A 1 104 ? 8.866 -9.827 -2.322 1.00 52.72 104 TYR A O 1
ATOM 818 N N . ASP A 1 105 ? 10.747 -9.514 -1.129 1.00 53.06 105 ASP A N 1
ATOM 819 C CA . ASP A 1 105 ? 11.111 -8.251 -1.794 1.00 53.06 105 ASP A CA 1
ATOM 820 C C . ASP A 1 105 ? 12.272 -8.399 -2.789 1.00 53.06 105 ASP A C 1
ATOM 822 O O . ASP A 1 105 ? 13.009 -7.467 -3.093 1.00 53.06 105 ASP A O 1
ATOM 826 N N . SER A 1 106 ? 12.396 -9.583 -3.388 1.00 56.00 106 SER A N 1
ATOM 827 C CA . SER A 1 106 ? 13.178 -9.823 -4.606 1.00 56.00 106 SER A CA 1
ATOM 828 C C . SER A 1 106 ? 12.395 -9.378 -5.849 1.00 56.00 106 SER A C 1
ATOM 830 O O . SER A 1 106 ? 12.279 -10.082 -6.853 1.00 56.00 106 SER A O 1
ATOM 832 N N . SER A 1 107 ? 11.803 -8.185 -5.802 1.00 59.75 107 SER A N 1
ATOM 833 C CA . SER A 1 107 ? 11.009 -7.669 -6.910 1.00 59.75 107 SER A CA 1
ATOM 834 C C . SER A 1 107 ? 11.909 -7.001 -7.950 1.00 59.75 107 SER A C 1
ATOM 836 O O . SER A 1 107 ? 11.921 -5.783 -8.129 1.00 59.75 107 SER A O 1
ATOM 838 N N . VAL A 1 108 ? 12.649 -7.831 -8.693 1.00 56.44 108 VAL A N 1
ATOM 839 C CA . VAL A 1 108 ? 13.241 -7.423 -9.972 1.00 56.44 108 VAL A CA 1
ATOM 840 C C . VAL A 1 108 ? 12.141 -6.729 -10.776 1.00 56.44 108 VAL A C 1
ATOM 842 O O . VAL A 1 108 ? 11.033 -7.252 -10.937 1.00 56.44 108 VAL A O 1
ATOM 845 N N . PHE A 1 109 ? 12.394 -5.505 -11.233 1.00 63.75 109 PHE A N 1
ATOM 846 C CA . PHE A 1 109 ? 11.441 -4.768 -12.051 1.00 63.75 109 PHE A CA 1
ATOM 847 C C . PHE A 1 109 ? 11.346 -5.462 -13.406 1.00 63.75 109 PHE A C 1
ATOM 849 O O . PHE A 1 109 ? 12.080 -5.127 -14.322 1.00 63.75 109 PHE A O 1
ATOM 856 N N . HIS A 1 110 ? 10.417 -6.410 -13.545 1.00 63.50 110 HIS A N 1
ATOM 857 C CA . HIS A 1 110 ? 10.276 -7.286 -14.718 1.00 63.50 110 HIS A CA 1
ATOM 858 C C . HIS A 1 110 ? 10.107 -6.539 -16.059 1.00 63.50 110 HIS A C 1
ATOM 860 O O . HIS A 1 110 ? 10.127 -7.156 -17.114 1.00 63.50 110 HIS A O 1
ATOM 866 N N . GLN A 1 111 ? 9.911 -5.217 -16.030 1.00 68.88 111 GLN A N 1
ATOM 867 C CA . GLN A 1 111 ? 9.696 -4.371 -17.204 1.00 68.88 111 GLN A CA 1
ATOM 868 C C . GLN A 1 111 ? 10.764 -3.281 -17.387 1.00 68.88 111 GLN A C 1
ATOM 870 O O . GLN A 1 111 ? 10.668 -2.522 -18.345 1.00 68.88 111 GLN A O 1
ATOM 875 N N . VAL A 1 112 ? 11.753 -3.172 -16.490 1.00 78.12 112 VAL A N 1
ATOM 876 C CA . VAL A 1 112 ? 12.863 -2.216 -16.623 1.00 78.12 112 VAL A CA 1
ATOM 877 C C . VAL A 1 112 ? 14.166 -3.011 -16.686 1.00 78.12 112 VAL A C 1
ATOM 879 O O . VAL A 1 112 ? 14.510 -3.672 -15.706 1.00 78.12 112 VAL A O 1
ATOM 882 N N . PRO A 1 113 ? 14.886 -2.988 -17.821 1.00 78.25 113 PRO A N 1
ATOM 883 C CA . PRO A 1 113 ? 16.114 -3.750 -17.964 1.00 78.25 113 PRO A CA 1
ATOM 884 C C . PRO A 1 113 ? 17.205 -3.187 -17.049 1.00 78.25 113 PRO A C 1
ATOM 886 O O . PRO A 1 113 ? 17.363 -1.971 -16.916 1.00 78.25 113 PRO A O 1
ATOM 889 N N . ALA A 1 114 ? 17.981 -4.083 -16.443 1.00 83.69 114 ALA A N 1
ATOM 890 C CA . ALA A 1 114 ? 19.165 -3.726 -15.674 1.00 83.69 114 ALA A CA 1
ATOM 891 C C . ALA A 1 114 ? 20.319 -3.421 -16.642 1.00 83.69 114 ALA A C 1
ATOM 893 O O . ALA A 1 114 ? 21.020 -4.321 -17.097 1.00 83.69 114 ALA A O 1
ATOM 894 N N . LEU A 1 115 ? 20.466 -2.146 -17.001 1.00 84.25 115 LEU A N 1
ATOM 895 C CA . LEU A 1 115 ? 21.505 -1.654 -17.907 1.00 84.25 115 LEU A CA 1
ATOM 896 C C . LEU A 1 115 ? 22.579 -0.883 -17.135 1.00 84.25 115 LEU A C 1
ATOM 898 O O . LEU A 1 115 ? 22.317 -0.322 -16.068 1.00 84.25 115 LEU A O 1
ATOM 902 N N . GLN A 1 116 ? 23.784 -0.797 -17.701 1.00 82.88 116 GLN A N 1
ATOM 903 C CA . GLN A 1 116 ? 24.819 0.078 -17.151 1.00 82.88 116 GLN A CA 1
ATOM 904 C C . GLN A 1 116 ? 24.397 1.557 -17.257 1.00 82.88 116 GLN A C 1
ATOM 906 O O . GLN A 1 116 ? 23.741 1.930 -18.234 1.00 82.88 116 GLN A O 1
ATOM 911 N N . PRO A 1 117 ? 24.813 2.439 -16.326 1.00 86.88 117 PRO A N 1
ATOM 912 C CA . PRO A 1 117 ? 24.413 3.851 -16.329 1.00 86.88 117 PRO A CA 1
ATOM 913 C C . PRO A 1 117 ? 24.659 4.577 -17.661 1.00 86.88 117 PRO A C 1
ATOM 915 O O . PRO A 1 117 ? 23.815 5.351 -18.108 1.00 86.88 117 PRO A O 1
ATOM 918 N N . VAL A 1 118 ? 25.773 4.273 -18.336 1.00 90.94 118 VAL A N 1
ATOM 919 C CA . VAL A 1 118 ? 26.116 4.844 -19.651 1.00 90.94 118 VAL A CA 1
ATOM 920 C C . VAL A 1 118 ? 25.125 4.393 -20.733 1.00 90.94 118 VAL A C 1
ATOM 922 O O . VAL A 1 118 ? 24.682 5.182 -21.565 1.00 90.94 118 VAL A O 1
ATOM 925 N N . GLN A 1 119 ? 24.697 3.133 -20.690 1.00 88.50 119 GLN A N 1
ATOM 926 C CA . GLN A 1 119 ? 23.734 2.571 -21.637 1.00 88.50 119 GLN A CA 1
ATOM 927 C C . GLN A 1 119 ? 22.312 3.102 -21.378 1.00 88.50 119 GLN A C 1
ATOM 929 O O . GLN A 1 119 ? 21.575 3.378 -22.326 1.00 88.50 119 GLN A O 1
ATOM 934 N N . CYS A 1 120 ? 21.944 3.358 -20.115 1.00 84.94 120 CYS A N 1
ATOM 935 C CA . CYS A 1 120 ? 20.666 3.982 -19.737 1.00 84.94 120 CYS A CA 1
ATOM 936 C C . CYS A 1 120 ? 20.440 5.372 -20.367 1.00 84.94 120 CYS A C 1
ATOM 938 O O . CYS A 1 120 ? 19.286 5.795 -20.531 1.00 84.94 120 CYS A O 1
ATOM 940 N N . ALA A 1 121 ? 21.519 6.091 -20.706 1.00 87.56 121 ALA A N 1
ATOM 941 C CA . ALA A 1 121 ? 21.452 7.384 -21.388 1.00 87.56 121 ALA A CA 1
ATOM 942 C C . ALA A 1 121 ? 21.023 7.243 -22.858 1.00 87.56 121 ALA A C 1
ATOM 944 O O . ALA A 1 121 ? 20.270 8.075 -23.357 1.00 87.56 121 ALA A O 1
ATOM 945 N N . THR A 1 122 ? 21.439 6.154 -23.509 1.00 91.50 122 THR A N 1
ATOM 946 C CA . THR A 1 122 ? 21.151 5.870 -24.925 1.00 91.50 122 THR A CA 1
ATOM 947 C C . THR A 1 122 ? 19.730 5.334 -25.118 1.00 91.50 122 THR A C 1
ATOM 949 O O . THR A 1 122 ? 19.076 5.589 -26.127 1.00 91.50 122 THR A O 1
ATOM 952 N N . VAL A 1 123 ? 19.215 4.599 -24.131 1.00 89.00 123 VAL A N 1
ATOM 953 C CA . VAL A 1 123 ? 17.911 3.939 -24.224 1.00 89.00 123 VAL A CA 1
ATOM 954 C C . VAL A 1 123 ? 16.742 4.913 -24.016 1.00 89.00 123 VAL A C 1
ATOM 956 O O . VAL A 1 123 ? 16.752 5.798 -23.150 1.00 89.00 123 VAL A O 1
ATOM 959 N N . SER A 1 124 ? 15.682 4.713 -24.808 1.00 91.25 124 SER A N 1
ATOM 960 C CA . SER A 1 124 ? 14.470 5.536 -24.773 1.00 91.25 124 SER A CA 1
ATOM 961 C C . SER A 1 124 ? 13.762 5.503 -23.412 1.00 91.25 124 SER A C 1
ATOM 963 O O . SER A 1 124 ? 13.809 4.525 -22.663 1.00 91.25 124 SER A O 1
ATOM 965 N N . LYS A 1 125 ? 13.038 6.584 -23.092 1.00 87.12 125 LYS A N 1
ATOM 966 C CA . LYS A 1 125 ? 12.329 6.735 -21.809 1.00 87.12 125 LYS A CA 1
ATOM 967 C C . LYS A 1 125 ? 11.328 5.609 -21.532 1.00 87.12 125 LYS A C 1
ATOM 969 O O . LYS A 1 125 ? 11.216 5.195 -20.387 1.00 87.12 125 LYS A O 1
ATOM 974 N N . ARG A 1 126 ? 10.650 5.093 -22.563 1.00 88.69 126 ARG A N 1
ATOM 975 C CA . ARG A 1 126 ? 9.633 4.035 -22.433 1.00 88.69 126 ARG A CA 1
ATOM 976 C C . ARG A 1 126 ? 10.199 2.731 -21.867 1.00 88.69 126 ARG A C 1
ATOM 978 O O . ARG A 1 126 ? 9.474 2.012 -21.199 1.00 88.69 126 ARG A O 1
ATOM 985 N N . VAL A 1 127 ? 11.466 2.433 -22.140 1.00 88.00 127 VAL A N 1
ATOM 986 C CA . VAL A 1 127 ? 12.106 1.177 -21.722 1.00 88.00 127 VAL A CA 1
ATOM 987 C C . VAL A 1 127 ? 12.603 1.254 -20.275 1.00 88.00 127 VAL A C 1
ATOM 989 O O . VAL A 1 127 ? 12.644 0.246 -19.583 1.00 88.00 127 VAL A O 1
ATOM 992 N N . LYS A 1 128 ? 12.948 2.452 -19.787 1.00 86.94 128 LYS A N 1
ATOM 993 C CA . LYS A 1 128 ? 13.475 2.663 -18.426 1.00 86.94 128 LYS A CA 1
ATOM 994 C C . LYS A 1 128 ? 12.426 3.047 -17.380 1.00 86.94 128 LYS A C 1
ATOM 996 O O . LYS A 1 128 ? 12.763 3.183 -16.208 1.00 86.94 128 LYS A O 1
ATOM 1001 N N . THR A 1 129 ? 11.169 3.245 -17.773 1.00 88.44 129 THR A N 1
ATOM 1002 C CA . THR A 1 129 ? 10.092 3.642 -16.856 1.00 88.44 129 THR A CA 1
ATOM 1003 C C . THR A 1 129 ? 8.855 2.771 -17.022 1.00 88.44 129 THR A C 1
ATOM 1005 O O . THR A 1 129 ? 8.634 2.150 -18.055 1.00 88.44 129 THR A O 1
ATOM 1008 N N . VAL A 1 130 ? 8.015 2.744 -15.985 1.00 90.56 130 VAL A N 1
ATOM 1009 C CA . VAL A 1 130 ? 6.682 2.129 -16.042 1.00 90.56 130 VAL A CA 1
ATOM 1010 C C . VAL A 1 130 ? 5.636 3.217 -15.828 1.00 90.56 130 VAL A C 1
ATOM 1012 O O . VAL A 1 130 ? 5.828 4.088 -14.985 1.00 90.56 130 VAL A O 1
ATOM 1015 N N . GLN A 1 131 ? 4.519 3.156 -16.555 1.00 92.00 131 GLN A N 1
ATOM 1016 C CA . GLN A 1 131 ? 3.420 4.130 -16.484 1.00 92.00 131 GLN A CA 1
ATOM 1017 C C . GLN A 1 131 ? 2.594 3.969 -15.193 1.00 92.00 131 GLN A C 1
ATOM 1019 O O . GLN A 1 131 ? 1.473 3.467 -15.205 1.00 92.00 131 GLN A O 1
ATOM 1024 N N . ARG A 1 132 ? 3.185 4.328 -14.048 1.00 90.69 132 ARG A N 1
ATOM 1025 C CA . ARG A 1 132 ? 2.550 4.364 -12.720 1.00 90.69 132 ARG A CA 1
ATOM 1026 C C . ARG A 1 132 ? 3.330 5.290 -11.771 1.00 90.69 132 ARG A C 1
ATOM 1028 O O . ARG A 1 132 ? 4.503 5.563 -12.037 1.00 90.69 132 ARG A O 1
ATOM 1035 N N . PRO A 1 133 ? 2.761 5.690 -10.619 1.00 91.69 133 PRO A N 1
ATOM 1036 C CA . PRO A 1 133 ? 3.519 6.362 -9.564 1.00 91.69 133 PRO A CA 1
ATOM 1037 C C . PRO A 1 133 ? 4.724 5.526 -9.119 1.00 91.69 133 PRO A C 1
ATOM 1039 O O . PRO A 1 133 ? 4.601 4.316 -8.914 1.00 91.69 133 PRO A O 1
ATOM 1042 N N . TYR A 1 134 ? 5.885 6.173 -8.980 1.00 91.50 134 TYR A N 1
ATOM 1043 C CA . TYR A 1 134 ? 7.163 5.521 -8.654 1.00 91.50 134 TYR A CA 1
ATOM 1044 C C . TYR A 1 134 ? 7.539 4.368 -9.611 1.00 91.50 134 TYR A C 1
ATOM 1046 O O . TYR A 1 134 ? 8.160 3.373 -9.223 1.00 91.50 134 TYR A O 1
ATOM 1054 N N . GLY A 1 135 ? 7.126 4.465 -10.878 1.00 90.25 135 GLY A N 1
ATOM 1055 C CA . GLY A 1 135 ? 7.471 3.496 -11.912 1.00 90.25 135 GLY A CA 1
ATOM 1056 C C . GLY A 1 135 ? 8.981 3.428 -12.143 1.00 90.25 135 GLY A C 1
ATOM 1057 O O . GLY A 1 135 ? 9.624 4.447 -12.361 1.00 90.25 135 GLY A O 1
ATOM 1058 N N . GLY A 1 136 ? 9.541 2.218 -12.097 1.00 85.62 136 GLY A N 1
ATOM 1059 C CA . GLY A 1 136 ? 10.982 1.979 -12.250 1.00 85.62 136 GLY A CA 1
ATOM 1060 C C . GLY A 1 136 ? 11.816 2.184 -10.981 1.00 85.62 136 GLY A C 1
ATOM 1061 O O . GLY A 1 136 ? 12.979 1.806 -10.981 1.00 85.62 136 GLY A O 1
ATOM 1062 N N . SER A 1 137 ? 11.237 2.717 -9.897 1.00 86.50 137 SER A N 1
ATOM 1063 C CA . SER A 1 137 ? 11.929 2.896 -8.609 1.00 86.50 137 SER A CA 1
ATOM 1064 C C . SER A 1 137 ? 11.326 2.087 -7.463 1.00 86.50 137 SER A C 1
ATOM 1066 O O . SER A 1 137 ? 12.056 1.651 -6.575 1.00 86.50 137 SER A O 1
ATOM 1068 N N . HIS A 1 138 ? 10.010 1.830 -7.474 1.00 86.94 138 HIS A N 1
ATOM 1069 C CA . HIS A 1 138 ? 9.352 1.009 -6.451 1.00 86.94 138 HIS A CA 1
ATOM 1070 C C . HIS A 1 138 ? 8.454 -0.087 -7.010 1.00 86.94 138 HIS A C 1
ATOM 1072 O O . HIS A 1 138 ? 7.700 0.107 -7.970 1.00 86.94 138 HIS A O 1
ATOM 1078 N N . CYS A 1 139 ? 8.509 -1.248 -6.362 1.00 87.06 139 CYS A N 1
ATOM 1079 C CA . CYS A 1 139 ? 7.728 -2.419 -6.711 1.00 87.06 139 CYS A CA 1
ATOM 1080 C C . CYS A 1 139 ? 6.215 -2.172 -6.587 1.00 87.06 139 CYS A C 1
ATOM 1082 O O . CYS A 1 139 ? 5.769 -1.268 -5.875 1.00 87.06 139 CYS A O 1
ATOM 1084 N N . ARG A 1 140 ? 5.389 -2.978 -7.269 1.00 86.88 140 ARG A N 1
ATOM 1085 C CA . ARG A 1 140 ? 3.920 -2.821 -7.232 1.00 86.88 140 ARG A CA 1
ATOM 1086 C C . ARG A 1 140 ? 3.378 -2.904 -5.800 1.00 86.88 140 ARG A C 1
ATOM 1088 O O . ARG A 1 140 ? 2.552 -2.078 -5.413 1.00 86.88 140 ARG A O 1
ATOM 1095 N N . ASN A 1 141 ? 3.882 -3.850 -5.009 1.00 89.12 141 ASN A N 1
ATOM 1096 C CA . ASN A 1 141 ? 3.466 -4.024 -3.618 1.00 89.12 141 ASN A CA 1
ATOM 1097 C C . ASN A 1 141 ? 3.907 -2.836 -2.758 1.00 89.12 141 ASN A C 1
ATOM 1099 O O . ASN A 1 141 ? 3.117 -2.307 -1.988 1.00 89.12 141 ASN A O 1
ATOM 1103 N N . CYS A 1 142 ? 5.128 -2.349 -2.951 1.00 89.12 142 CYS A N 1
ATOM 1104 C CA . CYS A 1 142 ? 5.703 -1.200 -2.264 1.00 89.12 142 CYS A CA 1
ATOM 1105 C C . CYS A 1 142 ? 4.853 0.063 -2.471 1.00 89.12 142 CYS A C 1
ATOM 1107 O O . CYS A 1 142 ? 4.557 0.789 -1.521 1.00 89.12 142 CYS A O 1
ATOM 1109 N N . VAL A 1 143 ? 4.431 0.314 -3.715 1.00 92.56 143 VAL A N 1
ATOM 1110 C CA . VAL A 1 143 ? 3.561 1.447 -4.059 1.00 92.56 143 VAL A CA 1
ATOM 1111 C C . VAL A 1 143 ? 2.183 1.283 -3.417 1.00 92.56 143 VAL A C 1
ATOM 1113 O O . VAL A 1 143 ? 1.690 2.225 -2.800 1.00 92.56 143 VAL A O 1
ATOM 1116 N N . ARG A 1 144 ? 1.593 0.080 -3.465 1.00 94.50 144 ARG A N 1
ATOM 1117 C CA . ARG A 1 144 ? 0.310 -0.211 -2.803 1.00 94.50 144 ARG A CA 1
ATOM 1118 C C . ARG A 1 144 ? 0.379 0.035 -1.295 1.00 94.50 144 ARG A C 1
ATOM 1120 O O . ARG A 1 144 ? -0.476 0.734 -0.759 1.00 94.50 144 ARG A O 1
ATOM 1127 N N . HIS A 1 145 ? 1.405 -0.485 -0.623 1.00 94.88 145 HIS A N 1
ATOM 1128 C CA . HIS A 1 145 ? 1.586 -0.304 0.817 1.00 94.88 145 HIS A CA 1
ATOM 1129 C C . HIS A 1 145 ? 1.760 1.169 1.198 1.00 94.88 145 HIS A C 1
ATOM 1131 O O . HIS A 1 145 ? 1.196 1.593 2.203 1.00 94.88 145 HIS A O 1
ATOM 1137 N N . ARG A 1 146 ? 2.473 1.974 0.396 1.00 95.50 146 ARG A N 1
ATOM 1138 C CA . ARG A 1 146 ? 2.592 3.425 0.637 1.00 95.50 146 ARG A CA 1
ATOM 1139 C C . ARG A 1 146 ? 1.263 4.145 0.522 1.00 95.50 146 ARG A C 1
ATOM 1141 O O . ARG A 1 146 ? 0.952 4.937 1.402 1.00 95.50 146 ARG A O 1
ATOM 1148 N N . ILE A 1 147 ? 0.497 3.859 -0.529 1.00 96.81 147 ILE A N 1
ATOM 1149 C CA . ILE A 1 147 ? -0.811 4.487 -0.749 1.00 96.81 147 ILE A CA 1
ATOM 1150 C C . ILE A 1 147 ? -1.745 4.157 0.419 1.00 96.81 147 ILE A C 1
ATOM 1152 O O . ILE A 1 147 ? -2.293 5.063 1.039 1.00 96.81 147 ILE A O 1
ATOM 1156 N N . VAL A 1 148 ? -1.861 2.874 0.775 1.00 97.81 148 VAL A N 1
ATOM 1157 C CA . VAL A 1 148 ? -2.737 2.429 1.869 1.00 97.81 148 VAL A CA 1
ATOM 1158 C C . VAL A 1 148 ? -2.277 2.993 3.214 1.00 97.81 148 VAL A C 1
ATOM 1160 O O . VAL A 1 148 ? -3.097 3.497 3.976 1.00 97.81 148 VAL A O 1
ATOM 1163 N N . ARG A 1 149 ? -0.971 2.967 3.509 1.00 97.44 149 ARG A N 1
ATOM 1164 C CA . ARG A 1 149 ? -0.439 3.521 4.762 1.00 97.44 149 ARG A CA 1
ATOM 1165 C C . ARG A 1 149 ? -0.678 5.027 4.855 1.00 97.44 149 ARG A C 1
ATOM 1167 O O . ARG A 1 149 ? -1.096 5.490 5.909 1.00 97.44 149 ARG A O 1
ATOM 1174 N N . ALA A 1 150 ? -0.427 5.780 3.784 1.00 97.44 150 ALA A N 1
ATOM 1175 C CA . ALA A 1 150 ? -0.659 7.223 3.764 1.00 97.44 150 ALA A CA 1
ATOM 1176 C C . ALA A 1 150 ? -2.140 7.551 3.998 1.00 97.44 150 ALA A C 1
ATOM 1178 O O . ALA A 1 150 ? -2.444 8.380 4.850 1.00 97.44 150 ALA A O 1
ATOM 1179 N N . PHE A 1 151 ? -3.042 6.841 3.314 1.00 98.50 151 PHE A N 1
ATOM 1180 C CA . PHE A 1 151 ? -4.484 6.989 3.489 1.00 98.50 151 PHE A CA 1
ATOM 1181 C C . PHE A 1 151 ? -4.910 6.746 4.944 1.00 98.50 151 PHE A C 1
ATOM 1183 O O . PHE A 1 151 ? -5.449 7.642 5.584 1.00 98.50 151 PHE A O 1
ATOM 1190 N N . LEU A 1 152 ? -4.586 5.579 5.511 1.00 98.25 152 LEU A N 1
ATOM 1191 C CA . LEU A 1 152 ? -4.997 5.229 6.876 1.00 98.25 152 LEU A CA 1
ATOM 1192 C C . LEU A 1 152 ? -4.412 6.168 7.940 1.00 98.25 152 LEU A C 1
ATOM 1194 O O . LEU A 1 152 ? -5.061 6.450 8.946 1.00 98.25 152 LEU A O 1
ATOM 1198 N N . VAL A 1 153 ? -3.186 6.655 7.736 1.00 97.81 153 VAL A N 1
ATOM 1199 C CA . VAL A 1 153 ? -2.561 7.619 8.649 1.00 97.81 153 VAL A CA 1
ATOM 1200 C C . VAL A 1 153 ? -3.286 8.963 8.610 1.00 97.81 153 VAL A C 1
ATOM 1202 O O . VAL A 1 153 ? -3.492 9.556 9.670 1.00 97.81 153 VAL A O 1
ATOM 1205 N N . GLU A 1 154 ? -3.682 9.447 7.434 1.00 98.50 154 GLU A N 1
ATOM 1206 C CA . GLU A 1 154 ? -4.460 10.686 7.325 1.00 98.50 154 GLU A CA 1
ATOM 1207 C C . GLU A 1 154 ? -5.868 10.534 7.909 1.00 98.50 154 GLU A C 1
ATOM 1209 O O . GLU A 1 154 ? -6.276 11.376 8.710 1.00 98.50 154 GLU A O 1
ATOM 1214 N N . GLU A 1 155 ? -6.553 9.421 7.645 1.00 98.25 155 GLU A N 1
ATOM 1215 C CA . GLU A 1 155 ? -7.854 9.119 8.260 1.00 98.25 155 GLU A CA 1
ATOM 1216 C C . GLU A 1 155 ? -7.761 9.127 9.795 1.00 98.25 155 GLU A C 1
ATOM 1218 O O . GLU A 1 155 ? -8.510 9.827 10.483 1.00 98.25 155 GLU A O 1
ATOM 1223 N N . ALA A 1 156 ? -6.765 8.439 10.363 1.00 97.50 156 ALA A N 1
ATOM 1224 C CA . ALA A 1 156 ? -6.549 8.418 11.808 1.00 97.50 156 ALA A CA 1
ATOM 1225 C C . ALA A 1 156 ? -6.203 9.808 12.380 1.00 97.50 156 ALA A C 1
ATOM 1227 O O . ALA A 1 156 ? -6.600 10.136 13.506 1.00 97.50 156 ALA A O 1
ATOM 1228 N N . LYS A 1 157 ? -5.477 10.650 11.628 1.00 98.06 157 LYS A N 1
ATOM 1229 C CA . LYS A 1 157 ? -5.205 12.044 12.021 1.00 98.06 157 LYS A CA 1
ATOM 1230 C C . LYS A 1 157 ? -6.488 12.871 12.060 1.00 98.06 157 LYS A C 1
ATOM 1232 O O . LYS A 1 157 ? -6.655 13.650 13.000 1.00 98.06 157 LYS A O 1
ATOM 1237 N N . ILE A 1 158 ? -7.376 12.715 11.080 1.00 97.50 158 ILE A N 1
ATOM 1238 C CA . ILE A 1 158 ? -8.663 13.421 11.028 1.00 97.50 158 ILE A CA 1
ATOM 1239 C C . ILE A 1 158 ? -9.538 12.997 12.209 1.00 97.50 158 ILE A C 1
ATOM 1241 O O . ILE A 1 158 ? -9.976 13.859 12.973 1.00 97.50 158 ILE A O 1
ATOM 1245 N N . VAL A 1 159 ? -9.696 11.690 12.440 1.00 97.94 159 VAL A N 1
ATOM 1246 C CA . VAL A 1 159 ? -10.465 11.155 13.578 1.00 97.94 159 VAL A CA 1
ATOM 1247 C C . VAL A 1 159 ? -9.934 11.702 14.904 1.00 97.94 159 VAL A C 1
ATOM 1249 O O . VAL A 1 159 ? -10.700 12.205 15.726 1.00 97.94 159 VAL A O 1
ATOM 1252 N N . LYS A 1 160 ? -8.609 11.699 15.097 1.00 97.19 160 LYS A N 1
ATOM 1253 C CA . LYS A 1 160 ? -7.984 12.245 16.311 1.00 97.19 160 LYS A CA 1
ATOM 1254 C C . LYS A 1 160 ? -8.263 13.742 16.494 1.00 97.19 160 LYS A C 1
ATOM 1256 O O . LYS A 1 160 ? -8.497 14.174 17.622 1.00 97.19 160 LYS A O 1
ATOM 1261 N N . LYS A 1 161 ? -8.241 14.535 15.417 1.00 95.81 161 LYS A N 1
ATOM 1262 C CA . LYS A 1 161 ? -8.572 15.971 15.469 1.00 95.81 161 LYS A CA 1
ATOM 1263 C C . LYS A 1 161 ? -10.034 16.192 15.854 1.00 95.81 161 LYS A C 1
ATOM 1265 O O . LYS A 1 161 ? -10.290 16.999 16.740 1.00 95.81 161 LYS A O 1
ATOM 1270 N N . VAL A 1 162 ? -10.963 15.456 15.244 1.00 96.31 162 VAL A N 1
ATOM 1271 C CA . VAL A 1 162 ? -12.401 15.563 15.541 1.00 96.31 162 VAL A CA 1
ATOM 1272 C C . VAL A 1 162 ? -12.682 15.194 16.996 1.00 96.31 162 VAL A C 1
ATOM 1274 O O . VAL A 1 162 ? -13.290 15.984 17.711 1.00 96.31 162 VAL A O 1
ATOM 1277 N N . LEU A 1 163 ? -12.172 14.053 17.470 1.00 95.44 163 LEU A N 1
ATOM 1278 C CA . LEU A 1 163 ? -12.343 13.632 18.865 1.00 95.44 163 LEU A CA 1
ATOM 1279 C C . LEU A 1 163 ? -11.774 14.660 19.849 1.00 95.44 163 LEU A C 1
ATOM 1281 O O . LEU A 1 163 ? -12.405 14.961 20.859 1.00 95.44 163 LEU A O 1
ATOM 1285 N N . LYS A 1 164 ? -10.609 15.243 19.535 1.00 94.62 164 LYS A N 1
ATOM 1286 C CA . LYS A 1 164 ? -10.023 16.308 20.352 1.00 94.62 164 LYS A CA 1
ATOM 1287 C C . LYS A 1 164 ? -10.914 17.551 20.383 1.00 94.62 164 LYS A C 1
ATOM 1289 O O . LYS A 1 164 ? -11.107 18.091 21.462 1.00 94.62 164 LYS A O 1
ATOM 1294 N N . SER A 1 165 ? -11.459 17.991 19.247 1.00 88.88 165 SER A N 1
ATOM 1295 C CA . SER A 1 165 ? -12.348 19.160 19.187 1.00 88.88 165 SER A CA 1
ATOM 1296 C C . SER A 1 165 ? -13.659 18.953 19.949 1.00 88.88 165 SER A C 1
ATOM 1298 O O . SER A 1 165 ? -14.100 19.878 20.619 1.00 88.88 165 SER A O 1
ATOM 1300 N N . GLN A 1 166 ? -14.244 17.751 19.908 1.00 87.38 166 GLN A N 1
ATOM 1301 C CA . GLN A 1 166 ? -15.468 17.432 20.659 1.00 87.38 166 GLN A CA 1
ATOM 1302 C C . GLN A 1 166 ? -15.227 17.329 22.172 1.00 87.38 166 GLN A C 1
ATOM 1304 O O . GLN A 1 166 ? -16.117 17.622 22.964 1.00 87.38 166 GLN A O 1
ATOM 1309 N N . ALA A 1 167 ? -14.025 16.915 22.585 1.00 82.94 167 ALA A N 1
ATO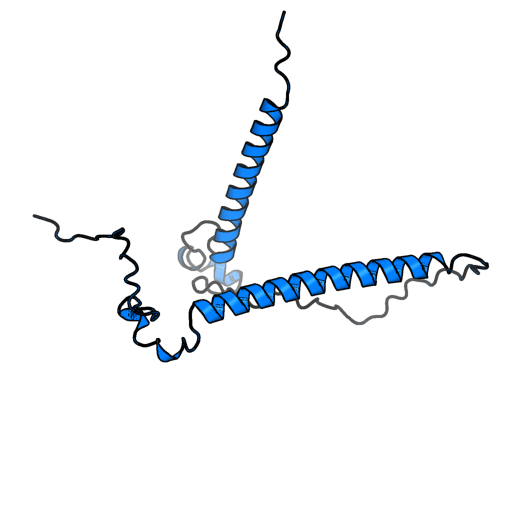M 1310 C CA . ALA A 1 167 ? -13.652 16.808 23.993 1.00 82.94 167 ALA A CA 1
ATOM 1311 C C . ALA A 1 167 ? -13.295 18.158 24.640 1.00 82.94 167 ALA A C 1
ATOM 1313 O O . ALA A 1 167 ? -13.206 18.231 25.865 1.00 82.94 167 ALA A O 1
ATOM 1314 N N . VAL A 1 168 ? -13.076 19.224 23.858 1.00 77.31 168 VAL A N 1
ATOM 1315 C CA . VAL A 1 168 ? -12.969 20.572 24.428 1.00 77.31 168 VAL A CA 1
ATOM 1316 C C . VAL A 1 168 ? -14.391 21.022 24.767 1.00 77.31 168 VAL A C 1
ATOM 1318 O O . VAL A 1 168 ? -15.171 21.256 23.844 1.00 77.31 168 VAL A O 1
ATOM 1321 N N . PRO A 1 169 ? -14.762 21.154 26.056 1.00 68.50 169 PRO A N 1
ATOM 1322 C CA . PRO A 1 169 ? -16.079 21.658 26.406 1.00 68.50 169 PRO A CA 1
ATOM 1323 C C . PRO A 1 169 ? -16.235 23.041 25.780 1.00 68.50 169 PRO A C 1
ATOM 1325 O O . PRO A 1 169 ? -15.352 23.894 25.922 1.00 68.50 169 PRO A O 1
ATOM 1328 N N . ILE A 1 170 ? -17.341 23.248 25.064 1.00 66.75 170 ILE A N 1
ATOM 1329 C CA . ILE A 1 170 ? -17.711 24.545 24.504 1.00 66.75 170 ILE A CA 1
ATOM 1330 C C . ILE A 1 170 ? -17.807 25.497 25.696 1.00 66.75 170 ILE A C 1
ATOM 1332 O O . ILE A 1 170 ? -18.799 25.492 26.422 1.00 66.75 170 ILE A O 1
ATOM 1336 N N . LYS A 1 171 ? -16.750 26.274 25.960 1.00 62.31 171 LYS A N 1
ATOM 1337 C CA . LYS A 1 171 ? -16.810 27.358 26.938 1.00 62.31 171 LYS A CA 1
ATOM 1338 C C . LYS A 1 171 ? -17.816 28.350 26.372 1.00 62.31 171 LYS A C 1
ATOM 1340 O O . LYS A 1 171 ? -17.492 29.102 25.455 1.00 62.31 171 LYS A O 1
ATOM 1345 N N . SER A 1 172 ? -19.049 28.269 26.860 1.00 56.41 172 SER A N 1
ATOM 1346 C CA . SER A 1 172 ? -20.139 29.174 26.527 1.00 56.41 172 SER A CA 1
ATOM 1347 C C . SER A 1 172 ? -19.637 30.600 26.724 1.00 56.41 172 SER A C 1
ATOM 1349 O O . SER A 1 172 ? -19.353 30.998 27.856 1.00 56.41 172 SER A O 1
ATOM 1351 N N . LYS A 1 173 ? -19.467 31.345 25.625 1.00 56.78 173 LYS A N 1
ATOM 1352 C CA . LYS A 1 173 ? -19.279 32.794 25.695 1.00 56.78 173 LYS A CA 1
ATOM 1353 C C . LYS A 1 173 ? -20.543 33.353 26.344 1.00 56.78 173 LYS A C 1
ATOM 1355 O O . LYS A 1 173 ? -21.620 33.234 25.765 1.00 56.78 173 LYS A O 1
ATOM 1360 N N . LYS A 1 174 ? -20.389 33.837 27.572 1.00 44.69 174 LYS A N 1
ATOM 1361 C CA . LYS A 1 174 ? -21.380 34.620 28.301 1.00 44.69 174 LYS A CA 1
ATOM 1362 C C . LYS A 1 174 ? -21.127 36.091 28.011 1.00 44.69 174 LYS A C 1
ATOM 1364 O O . LYS A 1 174 ? -19.931 36.431 27.857 1.00 44.69 174 LYS A O 1
#

Organism: NCBI:txid1165861

Sequence (174 aa):
MATSCGSPCYAASELVVQDGRYVGSQWLAKYQHLFTRSLKELERLSEENEQAKRLMLQRQRQLMAANTANQSQTVAGPNRTRVHGSSISVKEGGYLFQEGLDPYDSSVFHQVPALQPVQCATVSKRVKTVQRPYGGSHCRNCVRHRIVRAFLVEEAKIVKKVLKSQAVPIKSKK

Radius of gyration: 31.04 Å; chains: 1; bounding box: 68×69×82 Å

Foldseek 3Di:
DDDDDDDPPDPPPPQPDDDQQRPDDPVCVVVSVVCPDTPVRVVVVVVVVVVVVVVVVVVVVVVVVVVVVVVVVPPDDDDDDDDDDDDPPPDDDDPPPPPPPDPPPPPDVPQADPDDPVVVVVDDPNSCFDPDVCTNNDDPVRVVCVVVVVVVVVVVVVVVVVVVVVPPPPPPDD

pLDDT: mean 70.88, std 21.96, range [27.59, 98.5]

InterPro domains:
  IPR008195 Large ribosomal subunit protein eL34 [PF01199] (109-152)
  IPR008195 Large ribosomal subunit protein eL34 [PTHR10759] (85-168)
  IPR038562 Large ribosomal subunit protein eL34, C-terminal domain superfamily [G3DSA:6.20.340.10] (106-173)